Protein AF-A0AAU7UQ33-F1 (afdb_monomer_lite)

Organism: NCBI:txid3140787

InterPro domains:
  IPR032710 NTF2-like domain superfamily [SSF54427] (1-90)
  IPR048469 YchJ-like, middle NTF2-like domain [PF17775] (1-90)

Foldseek 3Di:
DVVCLVCLQVVNQVSLQVQADPVADDPDDDRDPQKHWDDKAWPDKADPDQVDQKMKTWIKTWIQGPVGIDIDTWIWIWGADPSHIHTYGTDD

Secondary structure (DSSP, 8-state):
-HHHHHHHHHT-HHHHHHTB-TTT--SS----TTPEEEEEEEEEEEE-STT-SEEEEEEEEEEEETTEEEEEEEEEEEEEETTEEEEEEEE-

pLDDT: mean 95.72, std 3.58, range [75.31, 98.62]

Radius of gyration: 13.4 Å; chains: 1; bounding box: 29×25×39 Å

Sequence (92 aa):
MRSRYTAFARGNEDHLFRTWHAKTRPADIELDTDTTWLGLEILGTTEGSESDETGTVHFRATCRDHLGEHTLEENSSFVRRGGRWVYLDALD

Structure (mmCIF, N/CA/C/O backbone):
data_AF-A0AAU7UQ33-F1
#
_entry.id   AF-A0AAU7UQ33-F1
#
loop_
_atom_site.group_PDB
_atom_site.id
_atom_site.type_symbol
_atom_site.label_atom_id
_atom_site.label_alt_id
_atom_site.label_comp_id
_atom_site.label_asym_id
_atom_site.label_entity_id
_atom_site.label_seq_id
_atom_site.pdbx_PDB_ins_code
_atom_site.Cartn_x
_atom_site.Cartn_y
_atom_site.Cartn_z
_atom_site.occupancy
_atom_site.B_iso_or_equiv
_atom_site.auth_seq_id
_atom_site.auth_comp_id
_atom_site.auth_asym_id
_atom_site.auth_atom_id
_atom_site.pdbx_PDB_model_num
ATOM 1 N N . MET A 1 1 ? 0.629 -2.460 5.578 1.00 96.06 1 MET A N 1
ATOM 2 C CA . MET A 1 1 ? 1.349 -1.870 4.426 1.00 96.06 1 MET A CA 1
ATOM 3 C C . MET A 1 1 ? 2.363 -2.794 3.733 1.00 96.06 1 MET A C 1
ATOM 5 O O . MET A 1 1 ? 2.155 -3.082 2.564 1.00 96.06 1 MET A O 1
ATOM 9 N N . ARG A 1 2 ? 3.416 -3.315 4.395 1.00 97.62 2 ARG A N 1
ATOM 10 C CA . ARG A 1 2 ? 4.497 -4.097 3.727 1.00 97.62 2 ARG A CA 1
ATOM 11 C C . ARG A 1 2 ? 4.020 -5.222 2.790 1.00 97.62 2 ARG A C 1
ATOM 13 O O . ARG A 1 2 ? 4.516 -5.337 1.680 1.00 97.62 2 ARG A O 1
ATOM 20 N N . SER A 1 3 ? 3.011 -5.995 3.200 1.00 97.38 3 SER A N 1
ATOM 21 C CA . SER A 1 3 ? 2.420 -7.053 2.361 1.00 97.38 3 SER A CA 1
ATOM 22 C C . SER A 1 3 ? 1.800 -6.522 1.060 1.00 97.38 3 SER A C 1
ATOM 24 O O . SER A 1 3 ? 1.953 -7.137 0.009 1.00 97.38 3 SER A O 1
ATOM 26 N N . ARG A 1 4 ? 1.140 -5.355 1.110 1.00 97.44 4 ARG A N 1
ATOM 27 C CA . ARG A 1 4 ? 0.575 -4.704 -0.083 1.00 97.4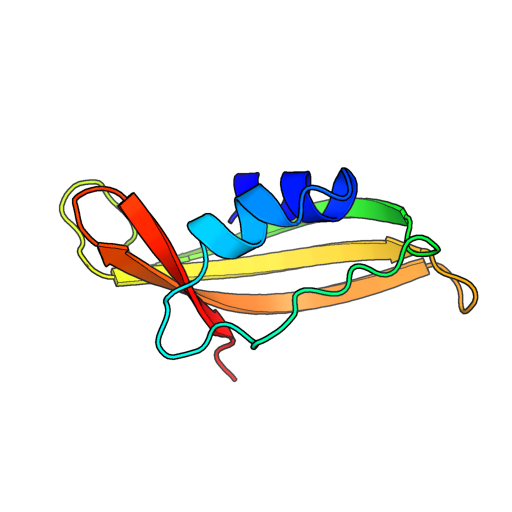4 4 ARG A CA 1
ATOM 28 C C . ARG A 1 4 ? 1.676 -4.238 -1.024 1.00 97.44 4 ARG A C 1
ATOM 30 O O . ARG A 1 4 ? 1.589 -4.511 -2.210 1.00 97.44 4 ARG A O 1
ATOM 37 N N . TYR A 1 5 ? 2.740 -3.630 -0.501 1.00 97.56 5 TYR A N 1
ATOM 38 C CA . TYR A 1 5 ? 3.911 -3.282 -1.312 1.00 97.56 5 TYR A CA 1
ATOM 39 C C . TYR A 1 5 ? 4.505 -4.507 -2.023 1.00 97.56 5 TYR A C 1
ATOM 41 O O . TYR A 1 5 ? 4.760 -4.459 -3.220 1.00 97.56 5 TYR A O 1
ATOM 49 N N . THR A 1 6 ? 4.663 -5.641 -1.328 1.00 97.94 6 THR A N 1
ATOM 50 C CA . THR A 1 6 ? 5.120 -6.881 -1.975 1.00 97.94 6 THR A CA 1
ATOM 51 C C . THR A 1 6 ? 4.160 -7.344 -3.069 1.00 97.94 6 THR A C 1
ATOM 53 O O . THR A 1 6 ? 4.616 -7.845 -4.090 1.00 97.94 6 THR A O 1
ATOM 56 N N . ALA A 1 7 ? 2.850 -7.176 -2.881 1.00 97.12 7 ALA A N 1
ATOM 57 C CA . ALA A 1 7 ? 1.872 -7.504 -3.908 1.00 97.12 7 ALA A CA 1
ATOM 58 C C . ALA A 1 7 ? 2.001 -6.602 -5.145 1.00 97.12 7 ALA A C 1
ATOM 60 O O . ALA A 1 7 ? 2.015 -7.138 -6.248 1.00 97.12 7 ALA A O 1
ATOM 61 N N . PHE A 1 8 ? 2.212 -5.291 -4.978 1.00 95.94 8 PHE A N 1
ATOM 62 C CA . PHE A 1 8 ? 2.567 -4.388 -6.083 1.00 95.94 8 PHE A CA 1
ATOM 63 C C . PHE A 1 8 ? 3.850 -4.846 -6.793 1.00 95.94 8 PHE A C 1
ATOM 65 O O . PHE A 1 8 ? 3.847 -5.073 -7.998 1.00 95.94 8 PHE A O 1
ATOM 72 N N . ALA A 1 9 ? 4.920 -5.103 -6.035 1.00 96.12 9 ALA A N 1
ATOM 73 C CA . ALA A 1 9 ? 6.215 -5.542 -6.563 1.00 96.12 9 ALA A CA 1
ATOM 74 C C . ALA A 1 9 ? 6.196 -6.913 -7.264 1.00 96.12 9 ALA A C 1
ATOM 76 O O . ALA A 1 9 ? 7.147 -7.269 -7.960 1.00 96.12 9 ALA A O 1
ATOM 77 N N . ARG A 1 10 ? 5.156 -7.721 -7.039 1.00 95.81 10 ARG A N 1
ATOM 78 C CA . ARG A 1 10 ? 5.014 -9.080 -7.583 1.00 95.81 10 ARG A CA 1
ATOM 79 C C . ARG A 1 10 ? 3.867 -9.217 -8.583 1.00 95.81 10 ARG A C 1
ATOM 81 O O . ARG A 1 10 ? 3.637 -10.335 -9.031 1.00 95.81 10 ARG A O 1
ATOM 88 N N . GLY A 1 11 ? 3.137 -8.146 -8.892 1.00 95.62 11 GLY A N 1
ATOM 89 C CA . GLY A 1 11 ? 1.961 -8.236 -9.761 1.00 95.62 11 GLY A CA 1
ATOM 90 C C . GLY A 1 11 ? 0.802 -9.045 -9.154 1.00 95.62 11 GLY A C 1
ATOM 91 O O . GLY A 1 11 ? 0.071 -9.710 -9.876 1.00 95.62 11 GLY A O 1
ATOM 92 N N . ASN A 1 12 ? 0.657 -9.083 -7.823 1.00 96.25 12 ASN A N 1
ATOM 93 C CA . ASN A 1 12 ? -0.365 -9.893 -7.147 1.00 96.25 12 ASN A CA 1
ATOM 94 C C . ASN A 1 12 ? -1.649 -9.085 -6.889 1.00 96.25 12 ASN A C 1
ATOM 96 O O . ASN A 1 12 ? -1.930 -8.663 -5.761 1.00 96.25 12 ASN A O 1
ATOM 100 N N . GLU A 1 13 ? -2.428 -8.892 -7.949 1.00 95.62 13 GLU A N 1
ATOM 101 C CA . GLU A 1 13 ? -3.700 -8.158 -7.936 1.00 95.62 13 GLU A CA 1
ATOM 102 C C . GLU A 1 13 ? -4.714 -8.755 -6.954 1.00 95.62 13 GLU A C 1
ATOM 104 O O . GLU A 1 13 ? -5.332 -8.025 -6.179 1.00 95.62 13 GLU A O 1
ATOM 109 N N . ASP A 1 14 ? -4.816 -10.086 -6.885 1.00 95.31 14 ASP A N 1
ATOM 110 C CA . ASP A 1 14 ? -5.708 -10.793 -5.958 1.00 95.31 14 ASP A CA 1
ATOM 111 C C . ASP A 1 14 ? -5.453 -10.411 -4.495 1.00 95.31 14 ASP A C 1
ATOM 113 O O . ASP A 1 14 ? -6.386 -10.224 -3.701 1.00 95.31 14 ASP A O 1
ATOM 117 N N . HIS A 1 15 ? -4.181 -10.297 -4.106 1.00 96.38 15 HIS A N 1
ATOM 118 C CA . HIS A 1 15 ? -3.820 -9.877 -2.759 1.00 96.38 15 HIS A CA 1
ATOM 119 C C . HIS A 1 15 ? -4.213 -8.421 -2.507 1.00 96.38 15 HIS A C 1
ATOM 121 O O . HIS A 1 15 ? -4.758 -8.110 -1.442 1.00 96.38 15 HIS A O 1
ATOM 127 N N . LEU A 1 16 ? -3.973 -7.531 -3.474 1.00 96.94 16 LEU A N 1
ATOM 128 C CA . LEU A 1 16 ? -4.384 -6.131 -3.372 1.00 96.94 16 LEU A CA 1
ATOM 129 C C . LEU A 1 16 ? -5.901 -6.023 -3.239 1.00 96.94 16 LEU A C 1
ATOM 131 O O . LEU A 1 16 ? -6.373 -5.333 -2.336 1.00 96.94 16 LEU A O 1
ATOM 135 N N . PHE A 1 17 ? -6.649 -6.777 -4.043 1.00 95.69 17 PHE A N 1
ATOM 136 C CA . PHE A 1 17 ? -8.105 -6.804 -4.024 1.00 95.69 17 PHE A CA 1
ATOM 137 C C . PHE A 1 17 ? -8.646 -7.269 -2.673 1.00 95.69 17 PHE A C 1
ATOM 139 O O . PHE A 1 17 ? -9.511 -6.616 -2.085 1.00 95.69 17 PHE A O 1
ATOM 146 N N . ARG A 1 18 ? -8.117 -8.375 -2.134 1.00 95.12 18 ARG A N 1
ATOM 147 C CA . ARG A 1 18 ? -8.556 -8.953 -0.849 1.00 95.12 18 ARG A CA 1
ATOM 148 C C . ARG A 1 18 ? -8.176 -8.111 0.368 1.00 95.12 18 ARG A C 1
ATOM 150 O O . ARG A 1 18 ? -8.790 -8.273 1.421 1.00 95.12 18 ARG A O 1
ATOM 157 N N . THR A 1 19 ? -7.166 -7.253 0.244 1.00 97.00 19 THR A N 1
ATOM 158 C CA . THR A 1 19 ? -6.662 -6.405 1.337 1.00 97.00 19 THR A CA 1
ATOM 159 C C . THR A 1 19 ? -7.045 -4.934 1.189 1.00 97.00 19 THR A C 1
ATOM 161 O O . THR A 1 19 ? -6.530 -4.100 1.929 1.00 97.00 19 THR A O 1
ATOM 164 N N . TRP A 1 20 ? -7.944 -4.603 0.263 1.00 97.81 20 TRP A N 1
ATOM 165 C CA . TRP A 1 20 ? -8.493 -3.261 0.075 1.00 97.81 20 TRP A CA 1
ATOM 166 C C . TRP A 1 20 ? -9.944 -3.236 0.544 1.00 97.81 20 TRP A C 1
ATOM 168 O O . TRP A 1 20 ? -10.737 -4.132 0.243 1.00 97.81 20 TRP A O 1
ATOM 178 N N . HIS A 1 21 ? -10.291 -2.218 1.318 1.00 97.44 21 HIS A N 1
ATOM 179 C CA . HIS A 1 21 ? -11.630 -2.026 1.834 1.00 97.44 21 HIS A CA 1
ATOM 180 C C . HIS A 1 21 ? -12.629 -1.814 0.687 1.00 97.44 21 HIS A C 1
ATOM 182 O O . HIS A 1 21 ? -12.432 -0.968 -0.180 1.00 97.44 21 HIS A O 1
ATOM 188 N N . ALA A 1 22 ? -13.747 -2.544 0.704 1.00 94.88 22 ALA A N 1
ATOM 189 C CA . ALA A 1 22 ? -14.712 -2.554 -0.401 1.00 94.88 22 ALA A CA 1
ATOM 190 C C . ALA A 1 22 ? -15.334 -1.180 -0.717 1.00 94.88 22 ALA A C 1
ATOM 192 O O . ALA A 1 22 ? -15.779 -0.962 -1.834 1.00 94.88 22 ALA A O 1
ATOM 193 N N . LYS A 1 23 ? -15.358 -0.255 0.256 1.00 95.19 23 LYS A N 1
ATOM 194 C CA . LYS A 1 23 ? -15.871 1.117 0.071 1.00 95.19 23 LYS A CA 1
ATOM 195 C C . LYS A 1 23 ? -15.048 1.938 -0.929 1.00 95.19 23 LYS A C 1
ATOM 197 O O . LYS A 1 23 ? -15.605 2.798 -1.594 1.00 95.19 23 LYS A O 1
ATOM 202 N N . THR A 1 24 ? -13.739 1.722 -0.965 1.00 96.50 24 THR A N 1
ATOM 203 C CA . THR A 1 24 ? -12.762 2.583 -1.656 1.00 96.50 24 THR A CA 1
ATOM 204 C C . THR A 1 24 ? -11.930 1.817 -2.675 1.00 96.50 24 THR A C 1
ATOM 206 O O . THR A 1 24 ? -11.113 2.407 -3.373 1.00 96.50 24 THR A O 1
ATOM 209 N N . ARG A 1 25 ? -12.109 0.497 -2.754 1.00 95.75 25 ARG A N 1
ATOM 210 C CA . ARG A 1 25 ? -11.452 -0.340 -3.748 1.00 95.75 25 ARG A CA 1
ATOM 211 C C . ARG A 1 25 ? -11.976 0.012 -5.146 1.00 95.75 25 ARG A C 1
ATOM 213 O O . ARG A 1 25 ? -13.195 -0.008 -5.328 1.00 95.75 25 ARG A O 1
ATOM 220 N N . PRO A 1 26 ? -11.092 0.278 -6.123 1.00 93.19 26 PRO A N 1
ATOM 221 C CA . PRO A 1 26 ? -11.474 0.402 -7.527 1.00 93.19 26 PRO A CA 1
ATOM 222 C C . PRO A 1 26 ? -12.209 -0.845 -8.044 1.00 93.19 26 PRO A C 1
ATOM 224 O O . PRO A 1 26 ? -12.082 -1.931 -7.471 1.00 93.19 26 PRO A O 1
ATOM 227 N N . ALA A 1 27 ? -12.976 -0.693 -9.126 1.00 90.69 27 ALA A N 1
ATOM 228 C CA . ALA A 1 27 ? -13.637 -1.826 -9.780 1.00 90.69 27 ALA A CA 1
ATOM 229 C C . ALA A 1 27 ? -12.609 -2.830 -10.327 1.00 90.69 27 ALA A C 1
ATOM 231 O O . ALA A 1 27 ? -12.751 -4.030 -10.094 1.00 90.69 27 ALA A O 1
ATOM 232 N N . ASP A 1 28 ? -11.544 -2.306 -10.934 1.00 88.31 28 ASP A N 1
ATOM 233 C CA . ASP A 1 28 ? -10.432 -3.059 -11.501 1.00 88.31 28 ASP A CA 1
ATOM 234 C C . ASP A 1 28 ? -9.116 -2.569 -10.887 1.00 88.31 28 ASP A C 1
ATOM 236 O O . ASP A 1 28 ? -8.909 -1.368 -10.695 1.00 88.31 28 ASP A O 1
ATOM 240 N N . ILE A 1 29 ? -8.240 -3.507 -10.524 1.00 88.44 29 ILE A N 1
ATOM 241 C CA . ILE A 1 29 ? -6.888 -3.206 -10.045 1.00 88.44 29 ILE A CA 1
ATOM 242 C C . ILE A 1 29 ? -5.947 -3.503 -11.199 1.00 88.44 29 ILE A C 1
ATOM 244 O O . ILE A 1 29 ? -5.572 -4.651 -11.396 1.00 88.44 29 ILE A O 1
ATOM 248 N N . GLU A 1 30 ? -5.581 -2.469 -11.946 1.00 86.50 30 GLU A N 1
ATOM 249 C CA . GLU A 1 30 ? -4.592 -2.581 -13.014 1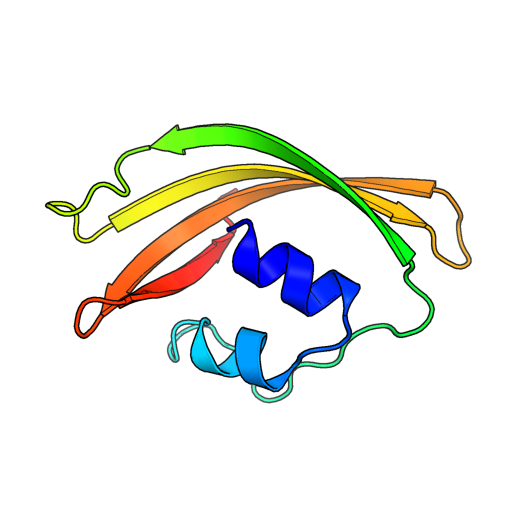.00 86.50 30 GLU A CA 1
ATOM 250 C C . GLU A 1 30 ? -3.218 -2.206 -12.463 1.00 86.50 30 GLU A C 1
ATOM 252 O O . GLU A 1 30 ? -3.005 -1.099 -11.959 1.00 86.50 30 GLU A O 1
ATOM 257 N N . LEU A 1 31 ? -2.288 -3.157 -12.515 1.00 90.00 31 LEU A N 1
ATOM 258 C CA . LEU A 1 31 ? -0.897 -2.915 -12.165 1.00 90.00 31 LEU A CA 1
ATOM 259 C C . LEU A 1 31 ? -0.095 -2.588 -13.415 1.00 90.00 31 LEU A C 1
ATOM 261 O O . LEU A 1 31 ? -0.127 -3.328 -14.395 1.00 90.00 31 LEU A O 1
ATOM 265 N N . ASP A 1 32 ? 0.675 -1.507 -13.347 1.00 88.81 32 ASP A N 1
ATOM 266 C CA . ASP A 1 32 ? 1.649 -1.203 -14.384 1.00 88.81 32 ASP A CA 1
ATOM 267 C C . ASP A 1 32 ? 2.800 -2.219 -14.331 1.00 88.81 32 ASP A C 1
ATOM 269 O O . ASP A 1 32 ? 3.589 -2.253 -13.381 1.00 88.81 32 ASP A O 1
ATOM 273 N N . THR A 1 33 ? 2.885 -3.061 -15.361 1.00 88.31 33 THR A N 1
ATOM 274 C CA . THR A 1 33 ? 3.926 -4.084 -15.497 1.00 88.31 33 THR A CA 1
ATOM 275 C C . THR A 1 33 ? 5.293 -3.507 -15.851 1.00 88.31 33 THR A C 1
ATOM 277 O O . THR A 1 33 ? 6.297 -4.195 -15.658 1.00 8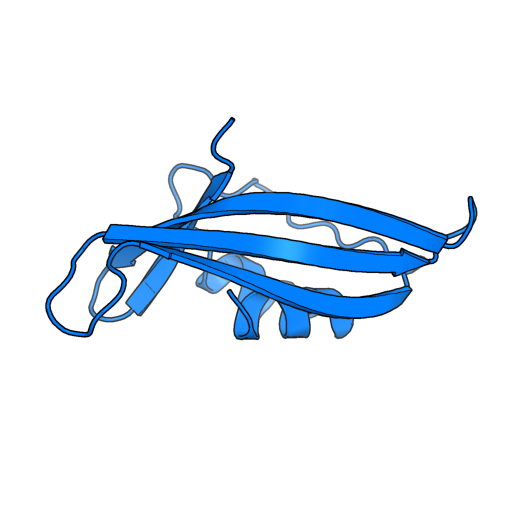8.31 33 THR A O 1
ATOM 280 N N . ASP A 1 34 ? 5.347 -2.266 -16.341 1.00 93.12 34 ASP A N 1
ATOM 281 C CA . ASP A 1 34 ? 6.597 -1.579 -16.676 1.00 93.12 34 ASP A CA 1
ATOM 282 C C . ASP A 1 34 ? 7.240 -0.927 -15.440 1.00 93.12 34 ASP A C 1
ATOM 284 O O . ASP A 1 34 ? 8.429 -0.590 -15.445 1.00 93.12 34 ASP A O 1
ATOM 288 N N . THR A 1 35 ? 6.488 -0.813 -14.342 1.00 95.81 35 THR A N 1
ATOM 289 C CA . THR A 1 35 ? 6.983 -0.292 -13.069 1.00 95.81 35 THR A CA 1
ATOM 290 C C . THR A 1 35 ? 7.752 -1.361 -12.286 1.00 95.81 35 THR A C 1
ATOM 292 O O . THR A 1 35 ? 7.213 -2.361 -11.809 1.00 95.81 35 THR A O 1
ATOM 295 N N . THR A 1 36 ? 9.041 -1.107 -12.053 1.00 97.06 36 THR A N 1
ATOM 296 C CA . THR A 1 36 ? 9.873 -1.896 -11.137 1.00 97.06 36 THR A CA 1
ATOM 297 C C . THR A 1 36 ? 9.917 -1.244 -9.760 1.00 97.06 36 THR A C 1
ATOM 299 O O . THR A 1 36 ? 10.455 -0.151 -9.601 1.00 97.06 36 THR A O 1
ATOM 302 N N . TRP A 1 37 ? 9.431 -1.941 -8.737 1.00 97.69 37 TRP A N 1
ATOM 303 C CA . TRP A 1 37 ? 9.522 -1.494 -7.346 1.00 97.69 37 TRP A CA 1
ATOM 304 C C . TRP A 1 37 ? 10.906 -1.790 -6.757 1.00 97.69 37 TRP A C 1
ATOM 306 O O . TRP A 1 37 ? 11.356 -2.935 -6.756 1.00 97.69 37 TRP A O 1
ATOM 316 N N . LEU A 1 38 ? 11.580 -0.751 -6.260 1.00 97.88 38 LEU A N 1
ATOM 317 C CA . LEU A 1 38 ? 12.978 -0.795 -5.818 1.00 97.88 38 LEU A CA 1
ATOM 318 C C . LEU A 1 38 ? 13.123 -0.810 -4.294 1.00 97.88 38 LEU A C 1
ATOM 320 O O . LEU A 1 38 ? 14.020 -1.4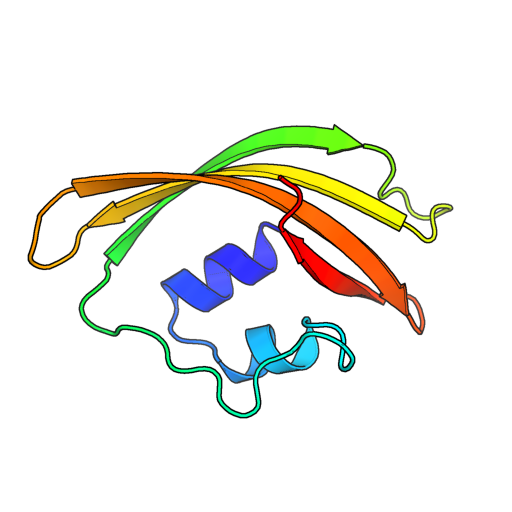66 -3.768 1.00 97.88 38 LEU A O 1
ATOM 324 N N . GLY A 1 39 ? 12.238 -0.116 -3.575 1.00 97.69 39 GLY A N 1
ATOM 325 C CA . GLY A 1 39 ? 12.277 -0.102 -2.115 1.00 97.69 39 GLY A CA 1
ATOM 326 C C . GLY A 1 39 ? 10.998 0.401 -1.462 1.00 97.69 39 GLY A C 1
ATOM 327 O O . GLY A 1 39 ? 10.175 1.057 -2.099 1.00 97.69 39 GLY A O 1
ATOM 328 N N . LEU A 1 40 ? 10.855 0.072 -0.178 1.00 98.62 40 LEU A N 1
ATOM 329 C CA . LEU A 1 40 ? 9.829 0.589 0.721 1.00 98.62 40 LEU A CA 1
ATOM 330 C C . LEU A 1 40 ? 10.494 1.016 2.030 1.00 98.62 40 LEU A C 1
ATOM 332 O O . LEU A 1 40 ? 11.099 0.191 2.719 1.00 98.62 40 LEU A O 1
ATOM 336 N N . GLU A 1 41 ? 10.296 2.268 2.410 1.00 98.62 41 GLU A N 1
ATOM 337 C CA . GLU A 1 41 ? 10.679 2.831 3.699 1.00 98.62 41 GLU A CA 1
ATOM 338 C C . GLU A 1 41 ? 9.414 3.158 4.498 1.00 98.62 41 GLU A C 1
ATOM 340 O O . GLU A 1 41 ? 8.512 3.818 3.993 1.00 98.62 41 GLU A O 1
ATOM 345 N N . ILE A 1 42 ? 9.328 2.696 5.748 1.00 98.25 42 ILE A N 1
ATOM 346 C CA . ILE A 1 42 ? 8.242 3.088 6.656 1.00 98.25 42 ILE A CA 1
ATOM 347 C C . ILE A 1 42 ? 8.747 4.249 7.506 1.00 98.25 42 ILE A C 1
ATOM 349 O O . ILE A 1 42 ? 9.666 4.061 8.301 1.00 98.25 42 ILE A O 1
ATOM 353 N N . LEU A 1 43 ? 8.130 5.415 7.337 1.00 98.38 43 LEU A N 1
ATOM 354 C CA . LEU A 1 43 ? 8.480 6.652 8.033 1.00 98.38 43 LEU A CA 1
ATOM 355 C C . LEU A 1 43 ? 7.789 6.750 9.397 1.00 98.38 43 LEU A C 1
ATOM 357 O O . LEU A 1 43 ? 8.361 7.278 10.347 1.00 98.38 43 LEU A O 1
ATOM 361 N N . GLY A 1 44 ? 6.578 6.201 9.515 1.00 97.94 44 GLY A N 1
ATOM 362 C CA . GLY A 1 44 ? 5.829 6.219 10.765 1.00 97.94 44 GLY A CA 1
ATOM 363 C C . GLY A 1 44 ? 4.554 5.389 10.720 1.00 97.94 44 GLY A C 1
ATOM 364 O O . GLY A 1 44 ? 4.057 5.019 9.657 1.00 97.94 44 GLY A O 1
ATOM 365 N N . THR A 1 45 ? 4.021 5.096 11.902 1.00 97.88 45 THR A N 1
ATOM 366 C CA . THR A 1 45 ? 2.731 4.426 12.078 1.00 97.88 45 THR A CA 1
ATOM 367 C C . THR A 1 45 ? 1.972 5.062 13.232 1.00 97.88 45 THR A C 1
ATOM 369 O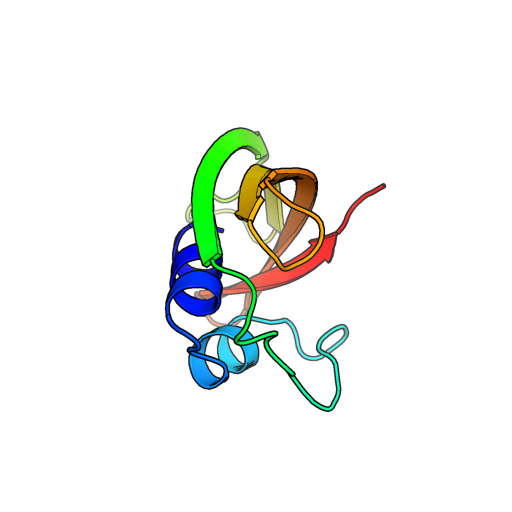 O . THR A 1 45 ? 2.586 5.411 14.241 1.00 97.88 45 THR A O 1
ATOM 372 N N . THR A 1 46 ? 0.649 5.154 13.115 1.00 97.69 46 THR A N 1
ATOM 373 C CA . THR A 1 46 ? -0.239 5.482 14.242 1.00 97.69 46 THR A CA 1
ATOM 374 C C . THR A 1 46 ? -1.221 4.334 14.465 1.00 97.69 46 THR A C 1
ATOM 376 O O . THR A 1 46 ? -1.695 3.746 13.493 1.00 97.69 46 THR A O 1
ATOM 379 N N . GLU A 1 47 ? -1.485 3.989 15.731 1.00 96.88 47 GLU A N 1
ATOM 380 C CA . GLU A 1 47 ? -2.307 2.826 16.118 1.00 96.88 47 GLU A CA 1
ATOM 381 C C . GLU A 1 47 ? -1.852 1.527 15.407 1.00 96.88 47 GLU A C 1
ATOM 383 O O . GLU A 1 47 ? -0.649 1.286 15.256 1.00 96.88 47 GLU A O 1
ATOM 388 N N . GLY A 1 48 ? -2.782 0.672 14.967 1.00 90.69 48 GLY A N 1
ATOM 389 C CA . GLY A 1 48 ? -2.470 -0.530 14.189 1.00 90.69 48 GLY A CA 1
ATOM 390 C C . GLY A 1 48 ? -2.023 -1.749 15.006 1.00 90.69 48 GLY A C 1
ATOM 391 O O . GLY A 1 48 ? -1.546 -2.731 14.426 1.00 90.69 48 GLY A O 1
ATOM 392 N N . SER A 1 49 ? -2.168 -1.712 16.332 1.00 91.38 49 SER A N 1
ATOM 393 C CA . SER A 1 49 ? -1.910 -2.858 17.207 1.00 91.38 49 SER A CA 1
ATOM 394 C C . SER A 1 49 ? -3.025 -3.912 17.128 1.00 91.38 49 SER A C 1
ATOM 396 O O . SER A 1 49 ? -4.054 -3.737 16.478 1.00 91.38 49 SER A O 1
ATOM 398 N N . GLU A 1 50 ? -2.848 -5.043 17.813 1.00 88.88 50 GLU A N 1
ATOM 399 C CA . GLU A 1 50 ? -3.872 -6.093 17.875 1.00 88.88 50 GLU A CA 1
ATOM 400 C C . GLU A 1 50 ? -5.127 -5.705 18.671 1.00 88.88 50 GLU A C 1
ATOM 402 O O . GLU A 1 50 ? -6.108 -6.446 18.626 1.00 88.88 50 GLU A O 1
ATOM 407 N N . SER A 1 51 ? -5.129 -4.586 19.395 1.00 93.31 51 SER A N 1
ATOM 408 C CA . SER A 1 51 ? -6.330 -4.057 20.054 1.00 93.31 51 SER A CA 1
ATOM 409 C C . SER A 1 51 ? -7.020 -2.958 19.253 1.00 93.31 51 SER A C 1
ATOM 411 O O . SER A 1 51 ? -8.166 -2.638 19.553 1.00 93.31 51 SER A O 1
ATOM 413 N N . ASP A 1 52 ? -6.354 -2.409 18.238 1.00 97.00 52 ASP A N 1
ATOM 414 C CA . ASP A 1 52 ? -6.882 -1.279 17.482 1.00 97.00 52 ASP A CA 1
ATOM 415 C C . ASP A 1 52 ? -7.793 -1.741 16.338 1.00 97.00 52 ASP A C 1
ATOM 417 O O . ASP A 1 52 ? -7.636 -2.826 15.755 1.00 97.00 52 ASP A O 1
ATOM 421 N N . GLU A 1 53 ? -8.757 -0.886 16.002 1.00 97.44 53 GLU A N 1
ATOM 422 C CA . GLU A 1 53 ? -9.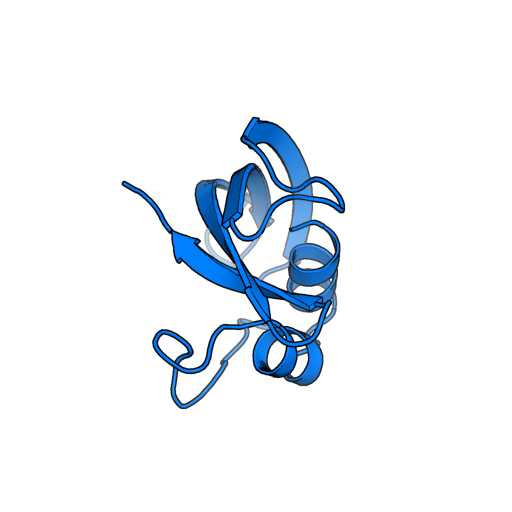652 -1.065 14.854 1.00 97.44 53 GLU A CA 1
ATOM 423 C C . GLU A 1 53 ? -9.240 -0.208 13.650 1.00 97.44 53 GLU A C 1
ATOM 425 O O . GLU A 1 53 ? -9.655 -0.487 12.521 1.00 97.44 53 GLU A O 1
ATOM 430 N N . THR A 1 54 ? -8.398 0.798 13.878 1.00 98.00 54 THR A N 1
ATOM 431 C CA . THR A 1 54 ? -7.866 1.730 12.882 1.00 98.00 54 THR A CA 1
ATOM 432 C C . THR A 1 54 ? -6.355 1.883 13.026 1.00 98.00 54 THR A C 1
ATOM 434 O O . THR A 1 54 ? -5.755 1.471 14.018 1.00 98.00 54 THR A O 1
ATOM 437 N N . GLY A 1 55 ? -5.721 2.413 11.987 1.00 98.06 55 GLY A N 1
ATOM 438 C CA . GLY A 1 55 ? -4.332 2.835 12.060 1.00 98.06 55 GLY A CA 1
ATOM 439 C C . GLY A 1 55 ? -3.833 3.396 10.745 1.00 98.06 55 GLY A C 1
ATOM 440 O O . GLY A 1 55 ? -4.453 3.200 9.697 1.00 98.06 55 GLY A O 1
ATOM 441 N N . THR A 1 56 ? -2.703 4.092 10.797 1.00 98.44 56 THR A N 1
ATOM 442 C CA . THR A 1 56 ? -2.074 4.674 9.610 1.00 98.44 56 THR A CA 1
ATOM 443 C C . THR A 1 56 ? -0.642 4.206 9.431 1.00 98.44 56 THR A C 1
ATOM 445 O O . THR A 1 56 ? 0.029 3.788 10.380 1.00 98.44 56 THR A O 1
ATOM 448 N N . VAL A 1 57 ? -0.165 4.276 8.191 1.00 98.44 57 VAL A N 1
ATOM 449 C CA . VAL A 1 57 ? 1.228 4.013 7.839 1.00 98.44 57 VAL A CA 1
ATOM 450 C C . VAL A 1 57 ? 1.705 5.089 6.870 1.00 98.44 57 VAL A C 1
ATOM 452 O O . VAL A 1 57 ? 1.251 5.131 5.730 1.00 98.44 57 VAL A O 1
ATOM 455 N N . HIS A 1 58 ? 2.664 5.900 7.310 1.00 98.56 58 HIS A N 1
ATOM 456 C CA . HIS A 1 58 ? 3.397 6.849 6.473 1.00 98.56 58 HIS A CA 1
ATOM 457 C C . HIS A 1 58 ? 4.634 6.163 5.905 1.00 98.56 58 HIS A C 1
ATOM 459 O O . HIS A 1 58 ? 5.409 5.545 6.646 1.00 98.56 58 HIS A O 1
ATOM 465 N N . PHE A 1 59 ? 4.800 6.207 4.588 1.00 98.44 59 PHE A N 1
ATOM 466 C CA . PHE A 1 59 ? 5.850 5.472 3.898 1.00 98.44 59 PHE A CA 1
ATOM 467 C C . PHE A 1 59 ? 6.352 6.204 2.655 1.00 98.44 59 PHE A C 1
ATOM 469 O O . PHE A 1 59 ? 5.660 7.041 2.081 1.00 98.44 59 PHE A O 1
ATOM 476 N N . ARG A 1 60 ? 7.552 5.817 2.219 1.00 98.62 60 ARG A N 1
ATOM 477 C CA . ARG A 1 60 ? 8.085 6.093 0.886 1.00 98.62 60 ARG A CA 1
ATOM 478 C C . ARG A 1 60 ? 8.238 4.798 0.117 1.00 98.62 60 ARG A C 1
ATOM 480 O O . ARG A 1 60 ? 8.774 3.829 0.652 1.00 98.62 60 ARG A O 1
ATOM 487 N N . ALA A 1 61 ? 7.796 4.771 -1.131 1.00 98.12 61 ALA A N 1
ATOM 488 C CA . ALA A 1 61 ? 8.088 3.676 -2.042 1.00 98.12 61 ALA A CA 1
ATOM 489 C C . ALA A 1 61 ? 8.845 4.209 -3.257 1.00 98.12 61 ALA A C 1
ATOM 491 O O . ALA A 1 61 ? 8.398 5.133 -3.932 1.00 98.12 61 ALA A O 1
ATOM 492 N N . THR A 1 62 ? 10.007 3.625 -3.519 1.00 98.38 62 THR A N 1
ATOM 493 C CA . THR A 1 62 ? 10.837 3.972 -4.671 1.00 98.38 62 THR A CA 1
ATOM 494 C C . THR A 1 62 ? 10.570 2.967 -5.775 1.00 98.38 62 THR A C 1
ATOM 496 O O . THR A 1 62 ? 10.578 1.752 -5.539 1.00 98.38 62 THR A O 1
ATOM 499 N N . CYS A 1 63 ? 10.343 3.465 -6.981 1.00 97.25 63 CYS A N 1
ATOM 500 C CA . CYS A 1 63 ? 10.131 2.668 -8.175 1.00 97.25 63 CYS A CA 1
ATOM 501 C C . CYS A 1 63 ? 10.857 3.286 -9.369 1.00 97.25 63 CYS A C 1
ATOM 503 O O . CYS A 1 63 ? 11.382 4.397 -9.310 1.00 97.25 63 CYS A O 1
ATOM 505 N N . ARG A 1 64 ? 10.926 2.521 -10.452 1.00 97.94 64 ARG A N 1
ATOM 506 C CA . ARG A 1 64 ? 11.472 2.955 -11.729 1.00 97.94 64 ARG A CA 1
ATOM 507 C C . ARG A 1 64 ? 10.572 2.474 -12.849 1.00 97.94 64 ARG A C 1
ATOM 509 O O . ARG A 1 64 ? 10.288 1.279 -12.916 1.00 97.94 64 ARG A O 1
ATOM 516 N N . ASP A 1 65 ? 10.210 3.391 -13.728 1.00 95.62 65 ASP A N 1
ATOM 517 C CA . ASP A 1 65 ? 9.415 3.154 -14.930 1.00 95.62 65 ASP A CA 1
ATOM 518 C C . ASP A 1 65 ? 10.134 3.725 -16.174 1.00 95.62 65 ASP A C 1
ATOM 520 O O . ASP A 1 65 ? 11.351 3.951 -16.165 1.00 95.62 65 ASP A O 1
ATOM 524 N N . HIS A 1 66 ? 9.386 3.957 -17.255 1.00 95.25 66 HIS A N 1
ATOM 525 C CA . HIS A 1 66 ? 9.879 4.542 -18.504 1.00 95.25 66 HIS A CA 1
ATOM 526 C C . HIS A 1 66 ? 10.322 6.015 -18.383 1.00 95.25 66 HIS A C 1
ATOM 528 O O . HIS A 1 66 ? 11.066 6.494 -19.242 1.00 95.25 66 HIS A O 1
ATOM 534 N N . LEU A 1 67 ? 9.893 6.729 -17.339 1.00 94.62 67 LEU A N 1
ATOM 535 C CA . LEU A 1 67 ? 10.288 8.110 -17.041 1.00 94.62 67 LEU A CA 1
ATOM 536 C C . LEU A 1 67 ? 11.519 8.175 -16.128 1.00 94.62 67 LEU A C 1
ATOM 538 O O . LEU A 1 67 ? 12.187 9.209 -16.070 1.00 94.62 67 LEU A O 1
ATOM 542 N N . GLY A 1 68 ? 11.851 7.070 -15.461 1.00 96.88 68 GLY A N 1
ATOM 543 C CA . GLY A 1 68 ? 13.038 6.924 -14.628 1.00 96.88 68 GLY A CA 1
ATOM 544 C C . GLY A 1 68 ? 12.707 6.550 -13.189 1.00 96.88 68 GLY A C 1
ATOM 545 O O . GLY A 1 68 ? 11.603 6.119 -12.862 1.00 96.88 68 GLY A O 1
ATOM 546 N N . GLU A 1 69 ? 13.706 6.667 -12.316 1.00 98.12 69 GLU A N 1
ATOM 547 C CA . GLU A 1 69 ? 13.531 6.404 -10.889 1.00 98.12 69 GLU A CA 1
ATOM 548 C C . GLU A 1 69 ? 12.817 7.573 -10.208 1.00 98.12 69 GLU A C 1
ATOM 550 O O . GLU A 1 69 ? 13.213 8.731 -10.357 1.00 98.12 69 GLU A O 1
ATOM 555 N N . HIS A 1 70 ? 11.785 7.264 -9.430 1.00 97.56 70 HIS A N 1
ATOM 556 C CA . HIS A 1 70 ? 11.072 8.235 -8.618 1.00 97.56 70 HIS A CA 1
ATOM 557 C C . HIS A 1 70 ? 10.605 7.609 -7.300 1.00 97.56 70 HIS A C 1
ATOM 559 O O . HIS A 1 70 ? 10.573 6.390 -7.122 1.00 97.56 70 HIS A O 1
ATOM 565 N N . THR A 1 71 ? 10.295 8.468 -6.330 1.00 97.88 71 THR A N 1
ATOM 566 C CA . THR A 1 71 ? 9.793 8.059 -5.017 1.00 97.88 71 THR A CA 1
ATOM 567 C C . THR A 1 71 ? 8.431 8.681 -4.791 1.00 97.88 71 THR A C 1
ATOM 569 O O . THR A 1 71 ? 8.273 9.892 -4.937 1.00 97.88 71 THR A O 1
ATOM 572 N N . LEU A 1 72 ? 7.471 7.850 -4.400 1.00 95.69 72 LEU A N 1
ATOM 573 C CA . LEU A 1 72 ? 6.187 8.297 -3.881 1.00 95.69 72 LEU A CA 1
ATOM 574 C C . LEU A 1 72 ? 6.231 8.294 -2.354 1.00 95.69 72 LEU A C 1
ATOM 576 O O . LEU A 1 72 ? 6.783 7.374 -1.750 1.00 95.69 72 LEU A O 1
ATOM 580 N N . GLU A 1 73 ? 5.656 9.318 -1.738 1.00 97.75 73 GLU A N 1
ATOM 581 C CA . GLU A 1 73 ? 5.466 9.419 -0.294 1.00 97.75 73 GLU A CA 1
ATOM 582 C C . GLU A 1 73 ? 3.967 9.517 -0.017 1.00 97.75 73 GLU A C 1
ATOM 584 O O . GLU A 1 73 ? 3.289 10.348 -0.613 1.00 97.75 73 GLU A O 1
ATOM 589 N N . GLU A 1 74 ? 3.448 8.655 0.856 1.00 97.44 74 GLU A N 1
ATOM 590 C CA . GLU A 1 74 ? 2.018 8.593 1.172 1.00 97.44 74 GLU A CA 1
ATOM 591 C C . GLU A 1 74 ? 1.808 8.226 2.646 1.00 97.44 74 GLU A C 1
ATOM 593 O O . GLU A 1 74 ? 2.562 7.437 3.226 1.00 97.44 74 GLU A O 1
ATOM 598 N N . ASN A 1 75 ? 0.750 8.769 3.249 1.00 98.19 75 ASN A N 1
ATOM 599 C CA . ASN A 1 75 ? 0.219 8.319 4.531 1.00 98.19 75 ASN A CA 1
ATOM 600 C C . ASN A 1 75 ? -1.098 7.561 4.322 1.00 98.19 75 ASN A C 1
ATOM 602 O O . ASN A 1 75 ? -2.137 8.166 4.093 1.00 98.19 75 ASN A O 1
ATOM 606 N N . SER A 1 76 ? -1.074 6.231 4.396 1.00 98.25 76 SER A N 1
ATOM 607 C CA . SER A 1 76 ? -2.271 5.410 4.177 1.00 98.25 76 SER A CA 1
ATOM 608 C C . SER A 1 76 ? -3.032 5.129 5.470 1.00 98.25 76 SER A C 1
ATOM 610 O O . SER A 1 76 ? -2.420 4.795 6.489 1.00 98.25 76 SER A O 1
ATOM 612 N N . SER A 1 77 ? -4.361 5.098 5.400 1.00 98.25 77 SER A N 1
ATOM 613 C CA . SER A 1 77 ? -5.246 4.617 6.458 1.00 98.25 77 SER A CA 1
ATOM 614 C C . SER A 1 77 ? -5.633 3.139 6.277 1.00 98.25 77 SER A C 1
ATOM 616 O O . SER A 1 77 ? -5.773 2.606 5.169 1.00 98.25 77 SER A O 1
ATOM 618 N N . PHE A 1 78 ? -5.806 2.442 7.397 1.00 98.44 78 PHE A N 1
ATOM 619 C CA . PHE A 1 78 ? -6.214 1.044 7.464 1.00 98.44 78 PHE A CA 1
ATOM 620 C C . PHE A 1 78 ? -7.321 0.863 8.499 1.00 98.44 78 PHE A C 1
ATOM 622 O O . PHE A 1 78 ? -7.348 1.527 9.534 1.00 98.44 78 PHE A O 1
ATOM 629 N N . VAL A 1 79 ? -8.207 -0.099 8.240 1.00 98.06 79 VAL A N 1
ATOM 630 C CA . VAL A 1 79 ? -9.245 -0.525 9.187 1.00 98.06 79 VAL A CA 1
ATOM 631 C C . VAL A 1 79 ? -9.200 -2.032 9.381 1.00 98.06 79 VAL A C 1
ATOM 633 O O . VAL A 1 79 ? -8.900 -2.785 8.447 1.00 98.06 79 VAL A O 1
ATOM 636 N N . ARG A 1 80 ? -9.524 -2.499 10.584 1.00 97.00 80 ARG A N 1
ATOM 637 C CA . ARG A 1 80 ? -9.588 -3.924 10.896 1.00 97.00 80 ARG A CA 1
ATOM 638 C C . ARG A 1 80 ? -11.008 -4.451 10.696 1.00 97.00 80 ARG A C 1
ATOM 640 O O . ARG A 1 80 ? -11.960 -4.009 11.327 1.00 97.00 80 ARG A O 1
ATOM 647 N N . ARG A 1 81 ? -11.171 -5.427 9.802 1.00 93.88 81 ARG A N 1
ATOM 648 C CA . ARG A 1 81 ? -12.453 -6.075 9.483 1.00 93.88 81 ARG A CA 1
ATOM 649 C C . ARG A 1 81 ? -12.299 -7.586 9.558 1.00 93.88 81 ARG A C 1
ATOM 651 O O . ARG A 1 81 ? -11.417 -8.156 8.922 1.00 93.88 81 ARG A O 1
ATOM 658 N N . GLY A 1 82 ? -13.139 -8.245 10.360 1.00 90.25 82 GLY A N 1
ATOM 659 C CA . GLY A 1 82 ? -13.065 -9.701 10.545 1.00 90.25 82 GLY A CA 1
ATOM 660 C C . GLY A 1 82 ? -11.681 -10.171 11.012 1.00 90.25 82 GLY A C 1
ATOM 661 O O . GLY A 1 82 ? -11.166 -11.171 10.519 1.00 90.25 82 GLY A O 1
ATOM 662 N N . GLY A 1 83 ? -11.037 -9.390 11.888 1.00 92.00 83 GLY A N 1
ATOM 663 C CA . GLY A 1 83 ? -9.693 -9.664 12.404 1.00 92.00 83 GLY A CA 1
ATOM 664 C C . GLY A 1 83 ? -8.538 -9.329 11.453 1.00 92.00 83 GLY A C 1
ATOM 665 O O . GLY A 1 83 ? -7.387 -9.488 11.855 1.00 92.00 83 GLY A O 1
ATOM 666 N N . ARG A 1 84 ? -8.802 -8.836 10.234 1.00 94.56 84 ARG A N 1
ATOM 667 C CA . ARG A 1 84 ? -7.783 -8.531 9.215 1.00 94.56 84 ARG A CA 1
ATOM 668 C C . ARG A 1 84 ? -7.698 -7.038 8.930 1.00 94.56 84 ARG A C 1
ATOM 670 O O . ARG A 1 84 ? -8.723 -6.378 8.812 1.00 94.56 84 ARG A O 1
ATOM 677 N N . TRP A 1 85 ? -6.484 -6.531 8.760 1.00 97.44 85 TRP A N 1
ATOM 678 C CA . TRP A 1 85 ? -6.247 -5.163 8.305 1.00 97.44 85 TRP A CA 1
ATOM 679 C C . TRP A 1 85 ? -6.495 -5.039 6.802 1.00 97.44 85 TRP A C 1
ATOM 681 O O . TRP A 1 85 ? -5.939 -5.808 6.015 1.00 97.44 85 TRP A O 1
ATOM 691 N N . VAL A 1 86 ? -7.305 -4.059 6.410 1.00 98.06 86 VAL A N 1
ATOM 692 C CA . VAL A 1 86 ? -7.547 -3.694 5.011 1.00 98.06 86 VAL A CA 1
ATOM 693 C C . VAL A 1 86 ? -7.250 -2.213 4.803 1.00 98.06 86 VAL A C 1
ATOM 695 O O . VAL A 1 86 ? -7.548 -1.390 5.666 1.00 98.06 86 VAL A O 1
ATOM 698 N N . TYR A 1 87 ? -6.630 -1.888 3.672 1.00 98.12 87 TYR A N 1
ATOM 699 C CA . TYR A 1 87 ? -6.357 -0.515 3.251 1.00 98.12 87 TYR A CA 1
ATOM 700 C C . TYR A 1 87 ? -7.674 0.210 2.988 1.00 98.12 87 TYR A C 1
ATOM 702 O O . TYR A 1 87 ? -8.521 -0.329 2.271 1.00 98.12 87 TYR A O 1
ATOM 710 N N . LEU A 1 88 ? -7.854 1.391 3.575 1.00 97.81 88 LEU A N 1
ATOM 711 C CA . LEU A 1 88 ? -9.043 2.209 3.381 1.00 97.81 88 LEU A CA 1
ATOM 712 C C . LEU A 1 88 ? -8.765 3.304 2.349 1.00 97.81 88 LEU A C 1
ATOM 714 O O . LEU A 1 88 ? -9.340 3.238 1.269 1.00 97.81 88 LEU A O 1
ATOM 718 N N . ASP A 1 89 ? -7.889 4.257 2.624 1.00 97.38 89 ASP A N 1
ATOM 719 C CA . ASP A 1 89 ? -7.518 5.298 1.660 1.00 97.38 89 ASP A CA 1
ATOM 720 C C . ASP A 1 89 ? -6.118 5.859 1.930 1.00 97.38 89 ASP A C 1
ATOM 722 O O . ASP A 1 89 ? -5.432 5.445 2.867 1.00 97.38 89 ASP A O 1
ATOM 726 N N . ALA A 1 90 ? -5.686 6.766 1.061 1.00 95.62 90 ALA A N 1
ATOM 727 C CA . ALA A 1 90 ? -4.584 7.672 1.326 1.00 95.62 90 ALA A CA 1
ATOM 728 C C . ALA A 1 90 ? -5.130 8.911 2.047 1.00 95.62 90 ALA A C 1
ATOM 730 O O . ALA A 1 90 ? -6.218 9.388 1.723 1.00 95.62 90 ALA A O 1
ATOM 731 N N . LEU A 1 91 ? -4.369 9.414 3.011 1.00 94.06 91 LEU A N 1
ATOM 732 C CA . LEU A 1 91 ? -4.623 10.672 3.699 1.00 94.06 91 LEU A CA 1
ATOM 733 C C . LEU A 1 91 ? -3.802 11.782 3.032 1.00 94.06 91 LEU A C 1
ATOM 735 O O . LEU A 1 91 ? -2.659 11.535 2.638 1.00 94.06 91 LEU A O 1
ATOM 739 N N . ASP A 1 92 ? -4.398 12.971 2.936 1.00 75.31 92 ASP A N 1
ATOM 740 C CA . ASP A 1 92 ? -3.745 14.200 2.458 1.00 75.31 92 ASP A CA 1
ATOM 741 C C . ASP A 1 92 ? -2.627 14.688 3.400 1.00 75.31 92 ASP A C 1
ATOM 743 O O . ASP A 1 92 ? -2.760 14.528 4.641 1.00 75.31 92 ASP A O 1
#